Protein AF-A0A7K6CTI7-F1 (afdb_monomer_lite)

Structure (mmCIF, N/CA/C/O backbone):
data_AF-A0A7K6CTI7-F1
#
_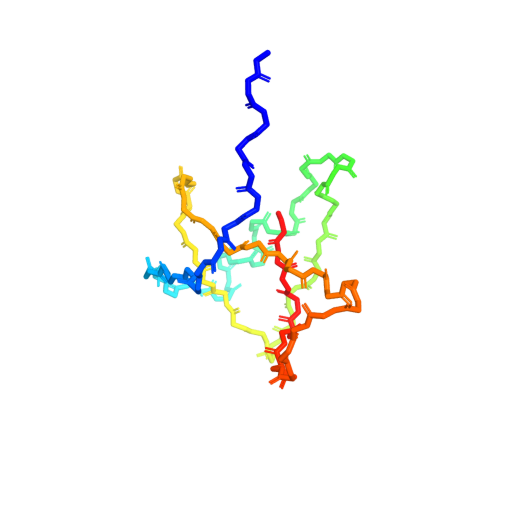entry.id   AF-A0A7K6CTI7-F1
#
loop_
_atom_site.group_PDB
_atom_site.id
_atom_site.type_symbol
_atom_site.label_atom_id
_atom_site.label_alt_id
_atom_site.label_comp_id
_atom_site.label_asym_id
_atom_site.label_entity_id
_atom_site.label_seq_id
_atom_site.pdbx_PDB_ins_code
_atom_site.Cartn_x
_atom_site.Cartn_y
_atom_site.Cartn_z
_atom_site.occupancy
_atom_site.B_iso_or_equiv
_atom_site.auth_seq_id
_atom_site.auth_comp_id
_atom_site.auth_asym_id
_atom_site.auth_atom_id
_atom_site.pdbx_PDB_model_num
ATOM 1 N N . GLY A 1 1 ? 28.587 -0.370 -13.553 1.00 39.12 1 GLY A N 1
ATOM 2 C CA . GLY A 1 1 ? 28.011 -1.066 -12.387 1.00 39.12 1 GLY A CA 1
ATOM 3 C C . GLY A 1 1 ? 26.954 -2.018 -12.890 1.00 39.12 1 GLY A C 1
ATOM 4 O O . GLY A 1 1 ? 26.176 -1.611 -13.739 1.00 39.12 1 GLY A O 1
ATOM 5 N N . LEU A 1 2 ? 27.008 -3.281 -12.469 1.00 47.94 2 LEU A N 1
ATOM 6 C CA . LEU A 1 2 ? 26.173 -4.384 -12.960 1.00 47.94 2 LEU A CA 1
ATOM 7 C C . LEU A 1 2 ? 24.676 -4.045 -12.852 1.00 47.94 2 LEU A C 1
ATOM 9 O O . LEU A 1 2 ? 24.197 -3.774 -11.756 1.00 47.94 2 LEU A O 1
ATOM 13 N N . SER A 1 3 ? 23.940 -4.086 -13.967 1.00 54.72 3 SER A N 1
ATOM 14 C CA . SER A 1 3 ? 22.478 -4.196 -13.919 1.00 54.72 3 SER A CA 1
ATOM 15 C C . SER A 1 3 ? 22.169 -5.600 -13.388 1.00 54.72 3 SER A C 1
ATOM 17 O O . SER A 1 3 ? 22.592 -6.575 -14.022 1.00 54.72 3 SER A O 1
ATOM 19 N N . PRO A 1 4 ? 21.540 -5.748 -12.208 1.00 55.34 4 PRO A N 1
ATOM 20 C CA . PRO A 1 4 ? 21.163 -7.061 -11.723 1.00 55.34 4 PRO A CA 1
ATOM 21 C C . PRO A 1 4 ? 20.118 -7.591 -12.702 1.00 55.34 4 PRO A C 1
ATOM 23 O O . PRO A 1 4 ? 19.046 -7.010 -12.858 1.00 55.34 4 PRO A O 1
ATOM 26 N N . GLY 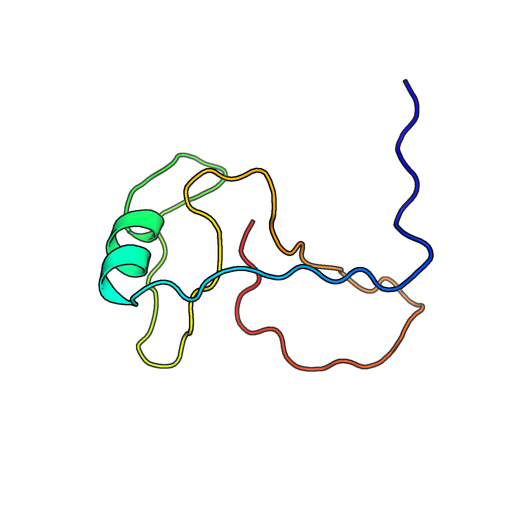A 1 5 ? 20.483 -8.643 -13.435 1.00 66.44 5 GLY A N 1
ATOM 27 C CA . GLY A 1 5 ? 19.589 -9.266 -14.399 1.00 66.44 5 GLY A CA 1
ATOM 28 C C . GLY A 1 5 ? 18.250 -9.593 -13.744 1.00 66.44 5 GLY A C 1
ATOM 29 O O . GLY A 1 5 ? 18.200 -9.970 -12.572 1.00 66.44 5 GLY A O 1
ATOM 30 N N . SER A 1 6 ? 17.174 -9.438 -14.510 1.00 69.50 6 SER A N 1
ATOM 31 C CA . SER A 1 6 ? 15.824 -9.806 -14.097 1.00 69.50 6 SER A CA 1
ATOM 32 C C . SER A 1 6 ? 15.817 -11.204 -13.459 1.00 69.50 6 SER A C 1
ATOM 34 O O . SER A 1 6 ? 16.516 -12.109 -13.941 1.00 69.50 6 SER A O 1
ATOM 36 N N . PRO A 1 7 ? 15.067 -11.398 -12.358 1.00 71.06 7 PRO A N 1
ATOM 37 C CA . PRO A 1 7 ? 15.070 -12.660 -11.636 1.00 71.06 7 PRO A CA 1
ATOM 38 C C . PRO A 1 7 ? 14.649 -13.793 -12.577 1.00 71.06 7 PRO A C 1
ATOM 40 O O . PRO A 1 7 ? 13.584 -13.758 -13.184 1.00 71.06 7 PRO A O 1
ATOM 43 N N . ARG A 1 8 ? 15.504 -14.816 -12.709 1.00 76.12 8 ARG A N 1
ATOM 44 C CA . ARG A 1 8 ? 15.251 -15.980 -13.584 1.00 76.12 8 ARG A CA 1
ATOM 45 C C . ARG A 1 8 ? 14.319 -17.021 -12.959 1.00 76.12 8 ARG A C 1
ATOM 47 O O . ARG A 1 8 ? 13.982 -18.004 -13.609 1.00 76.12 8 ARG A O 1
ATOM 54 N N . ARG A 1 9 ? 13.953 -16.847 -11.687 1.00 80.88 9 ARG A N 1
ATOM 55 C CA . ARG A 1 9 ? 13.061 -17.734 -10.928 1.00 80.88 9 ARG A CA 1
ATOM 56 C C . ARG A 1 9 ? 11.970 -16.909 -10.268 1.00 80.88 9 ARG A C 1
ATOM 58 O O . ARG A 1 9 ? 12.212 -15.747 -9.941 1.00 80.88 9 ARG A O 1
ATOM 65 N N . LEU A 1 10 ? 10.817 -17.534 -10.037 1.00 82.50 10 LEU A N 1
ATOM 66 C CA . LEU A 1 10 ? 9.728 -16.929 -9.278 1.00 82.50 10 LEU A CA 1
ATOM 67 C C . LEU A 1 10 ? 10.259 -16.444 -7.926 1.00 82.50 10 LEU A C 1
ATOM 69 O O . LEU A 1 10 ? 10.992 -17.167 -7.250 1.00 82.50 10 LEU A O 1
ATOM 73 N N . GLN A 1 11 ? 9.936 -15.199 -7.594 1.00 84.19 11 GLN A N 1
ATOM 74 C CA . GLN A 1 11 ? 10.257 -14.598 -6.309 1.00 84.19 11 GLN A CA 1
ATOM 75 C C . GLN A 1 11 ? 8.981 -14.533 -5.480 1.00 84.19 11 GLN A C 1
ATOM 77 O O . GLN A 1 11 ? 7.899 -14.301 -6.016 1.00 84.19 11 GLN A O 1
ATOM 82 N N . GLU A 1 12 ? 9.130 -14.724 -4.178 1.00 84.56 12 GLU A N 1
ATOM 83 C CA . GLU A 1 12 ? 8.055 -14.628 -3.202 1.00 84.56 12 GLU A CA 1
ATOM 84 C C . GLU A 1 12 ? 8.525 -13.748 -2.048 1.00 84.56 12 GLU A C 1
ATOM 86 O O . GLU A 1 12 ? 9.714 -13.695 -1.718 1.00 84.56 12 GLU A O 1
ATOM 91 N N . LEU A 1 13 ?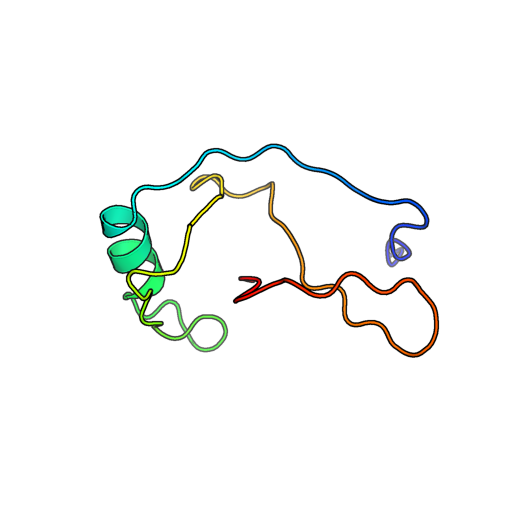 7.577 -13.052 -1.434 1.00 84.25 13 LEU A N 1
ATOM 92 C CA . LEU A 1 13 ? 7.807 -12.239 -0.261 1.00 84.25 13 LEU A CA 1
ATOM 93 C C . LEU A 1 13 ? 6.580 -12.308 0.652 1.00 84.25 13 LEU A C 1
ATOM 95 O O . LEU A 1 13 ? 5.449 -12.179 0.192 1.00 84.25 13 LEU A O 1
ATOM 99 N N . GLN A 1 14 ? 6.823 -12.430 1.957 1.00 87.69 14 GLN A N 1
ATOM 100 C CA . GLN A 1 14 ? 5.798 -12.294 2.985 1.00 87.69 14 GLN A CA 1
ATOM 101 C C . GLN A 1 14 ? 5.752 -10.852 3.502 1.00 87.69 14 GLN A C 1
ATOM 103 O O . GLN A 1 14 ? 6.769 -10.303 3.930 1.00 87.69 14 GLN A O 1
ATOM 108 N N . VAL A 1 15 ? 4.562 -10.258 3.481 1.00 88.00 15 VAL A N 1
ATOM 109 C CA . VAL A 1 15 ? 4.280 -8.902 3.970 1.00 88.00 15 VAL A CA 1
ATOM 110 C C . VAL A 1 15 ? 3.010 -8.901 4.824 1.00 88.00 15 VAL A C 1
ATOM 112 O O . VAL A 1 15 ? 2.126 -9.730 4.595 1.00 88.00 15 VAL A O 1
ATOM 115 N N . PRO A 1 16 ? 2.899 -8.004 5.819 1.00 90.25 16 PRO A N 1
ATOM 116 C CA . PRO A 1 16 ? 1.697 -7.903 6.631 1.00 90.25 16 PRO A CA 1
ATOM 117 C C . PRO A 1 16 ? 0.553 -7.256 5.847 1.00 90.25 16 PRO A C 1
ATOM 119 O O . PRO A 1 16 ? 0.774 -6.417 4.972 1.00 90.25 16 PRO A O 1
ATOM 122 N N . LEU A 1 17 ? -0.679 -7.607 6.220 1.00 92.00 17 LEU A N 1
ATOM 123 C CA . LEU A 1 17 ? -1.867 -6.881 5.783 1.00 92.00 17 LEU A CA 1
ATOM 124 C C . LEU A 1 17 ? -1.945 -5.531 6.499 1.00 92.00 17 LEU A C 1
ATOM 126 O O . LEU A 1 17 ? -1.738 -5.439 7.711 1.00 92.00 17 LEU A O 1
ATOM 130 N N . LEU A 1 18 ? -2.284 -4.493 5.744 1.00 91.31 18 LEU A N 1
ATOM 131 C CA . LEU A 1 18 ? -2.488 -3.139 6.243 1.00 91.31 18 LEU A CA 1
ATOM 132 C C . LEU A 1 18 ? -3.983 -2.841 6.319 1.00 91.31 18 LEU A C 1
ATOM 134 O O . LEU A 1 18 ? -4.750 -3.178 5.416 1.00 91.31 18 LEU A O 1
ATOM 138 N N . ALA A 1 19 ? -4.401 -2.151 7.379 1.00 94.38 19 ALA A N 1
ATOM 139 C CA . ALA A 1 19 ? -5.777 -1.688 7.489 1.00 94.38 19 ALA A CA 1
ATOM 140 C C . ALA A 1 19 ? -6.106 -0.696 6.360 1.00 94.38 19 ALA A C 1
ATOM 142 O O . ALA A 1 19 ? -5.326 0.215 6.069 1.00 94.38 19 ALA A O 1
ATOM 143 N N . LEU A 1 20 ? -7.302 -0.812 5.777 1.00 93.50 20 LEU A N 1
ATOM 144 C CA . LEU A 1 20 ? -7.747 0.046 4.672 1.00 93.50 20 LEU A CA 1
ATOM 145 C C . LEU A 1 20 ? -7.693 1.542 5.031 1.00 93.50 20 LEU A C 1
ATOM 147 O O . LEU A 1 20 ? -7.305 2.379 4.219 1.00 93.50 20 LEU A O 1
ATOM 151 N N . S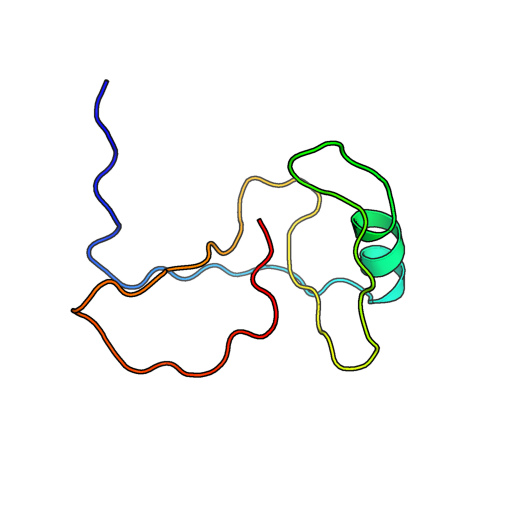ER A 1 21 ? -8.012 1.883 6.283 1.00 94.50 21 SER A N 1
ATOM 152 C CA . SER A 1 21 ? -7.944 3.252 6.807 1.00 94.50 21 SER A CA 1
ATOM 153 C C . SER A 1 21 ? -6.518 3.808 6.857 1.00 94.50 21 SER A C 1
ATOM 155 O O . SER A 1 21 ? -6.310 4.989 6.584 1.00 94.50 21 SER A O 1
ATOM 157 N N . GLN A 1 22 ? -5.528 2.973 7.176 1.00 92.88 22 GLN A N 1
ATOM 158 C CA . GLN A 1 22 ? -4.116 3.346 7.140 1.00 92.88 22 GLN A CA 1
ATOM 159 C C . GLN A 1 22 ? -3.656 3.531 5.696 1.00 92.88 22 GLN A C 1
ATOM 161 O O . GLN A 1 22 ? -3.013 4.529 5.376 1.00 92.88 22 GLN A O 1
ATOM 166 N N . CYS A 1 23 ? -4.062 2.623 4.813 1.00 91.31 23 CYS A N 1
ATOM 167 C CA . CYS A 1 23 ? -3.725 2.680 3.400 1.00 91.31 23 CYS A CA 1
ATOM 168 C C . CYS A 1 23 ? -4.244 3.958 2.725 1.00 91.31 23 CYS A C 1
ATOM 170 O O . CYS A 1 23 ? -3.493 4.668 2.061 1.00 91.31 23 CYS A O 1
ATOM 172 N N . ARG A 1 24 ? -5.502 4.327 2.991 1.00 93.69 24 ARG A N 1
ATOM 173 C CA . ARG A 1 24 ? -6.110 5.579 2.512 1.00 93.69 24 ARG A CA 1
ATOM 174 C C . ARG A 1 24 ? -5.359 6.827 2.964 1.00 93.69 24 ARG A C 1
ATOM 176 O O . ARG A 1 24 ? -5.279 7.785 2.207 1.00 93.69 24 ARG A O 1
ATOM 183 N N . LYS A 1 25 ? -4.799 6.825 4.177 1.00 91.94 25 LYS A N 1
ATOM 184 C CA . LYS A 1 25 ? -3.975 7.943 4.664 1.00 91.94 25 LYS A CA 1
ATOM 185 C C . LYS A 1 25 ? -2.639 8.017 3.926 1.00 91.94 25 LYS A C 1
ATOM 187 O O . LYS A 1 25 ? -2.248 9.099 3.502 1.00 91.94 25 LYS A O 1
ATOM 192 N N . LEU A 1 26 ? -1.967 6.876 3.757 1.00 88.50 26 LEU A N 1
ATOM 193 C CA . LEU A 1 26 ? -0.659 6.809 3.099 1.00 88.50 26 LEU A CA 1
ATOM 194 C C . LEU A 1 26 ? -0.748 7.215 1.623 1.00 88.50 26 LEU A C 1
ATOM 196 O O . LEU A 1 26 ? -0.017 8.099 1.191 1.00 88.50 26 LEU A O 1
ATOM 200 N N . TYR A 1 27 ? -1.691 6.636 0.879 1.00 87.50 27 TYR A N 1
ATOM 201 C CA . TYR A 1 27 ? -1.845 6.881 -0.559 1.00 87.50 27 TYR A CA 1
ATOM 202 C C . TYR A 1 27 ? -2.716 8.094 -0.896 1.00 87.50 27 TYR A C 1
ATOM 204 O O . TYR A 1 27 ? -2.712 8.538 -2.037 1.00 87.50 27 TYR A O 1
ATOM 212 N N . GLY A 1 28 ? -3.456 8.654 0.063 1.00 90.50 28 GLY A N 1
ATOM 213 C CA . GLY A 1 28 ? -4.220 9.891 -0.128 1.00 90.50 28 GLY A CA 1
ATOM 214 C C . GLY A 1 28 ? -3.378 11.166 -0.021 1.00 90.50 28 GLY A C 1
ATOM 215 O O . GLY A 1 28 ? -3.887 12.251 -0.293 1.00 90.50 28 GLY A O 1
ATOM 216 N N . THR A 1 29 ? -2.113 11.044 0.385 1.00 86.50 29 THR A N 1
ATOM 217 C CA . THR A 1 29 ? -1.170 12.163 0.490 1.00 86.50 29 THR A CA 1
ATOM 218 C C . THR A 1 29 ? -0.451 12.361 -0.844 1.00 86.50 29 THR A C 1
ATOM 220 O O . THR A 1 29 ? -0.143 11.391 -1.530 1.00 86.50 29 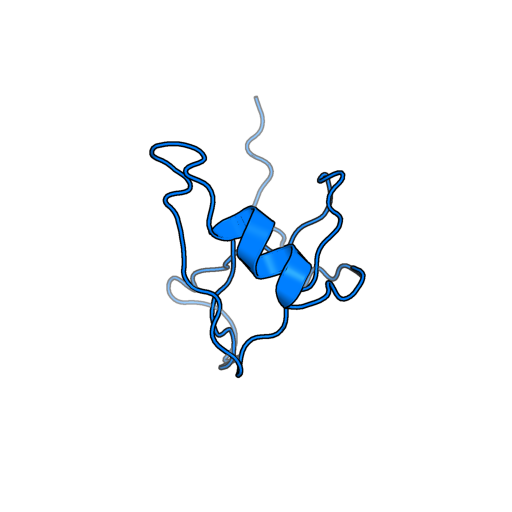THR A O 1
ATOM 223 N N . ASP A 1 30 ? -0.175 13.611 -1.219 1.00 83.44 30 ASP A N 1
ATOM 224 C CA . ASP A 1 30 ? 0.676 13.903 -2.375 1.00 83.44 30 ASP A CA 1
ATOM 225 C C . ASP A 1 30 ? 2.143 13.674 -1.995 1.00 83.44 30 ASP A C 1
ATOM 227 O O . ASP A 1 30 ? 2.706 14.413 -1.185 1.00 83.44 30 ASP A O 1
ATOM 231 N N . LEU A 1 31 ? 2.738 12.616 -2.549 1.00 82.00 31 LEU A N 1
ATOM 232 C CA . LEU A 1 31 ? 4.134 12.236 -2.322 1.00 82.00 31 LEU A CA 1
ATOM 233 C C . LEU A 1 31 ? 5.037 12.653 -3.495 1.00 82.00 31 LEU A C 1
ATOM 235 O O . LEU A 1 31 ? 6.192 12.235 -3.574 1.00 82.00 31 LEU A O 1
ATOM 239 N N . GLY A 1 32 ? 4.534 13.506 -4.394 1.00 84.19 32 GLY A N 1
ATOM 240 C CA . GLY A 1 32 ? 5.269 14.036 -5.533 1.00 84.19 32 GLY A CA 1
ATOM 241 C C . GLY A 1 32 ? 4.915 13.360 -6.857 1.00 84.19 32 GLY A C 1
ATOM 242 O O . GLY A 1 32 ? 3.991 12.559 -6.973 1.00 84.19 32 GLY A O 1
ATOM 243 N N . ARG A 1 33 ? 5.670 13.707 -7.907 1.00 78.50 33 ARG A N 1
ATOM 244 C CA . ARG A 1 33 ? 5.310 13.370 -9.298 1.00 78.50 33 ARG A CA 1
ATOM 245 C C . ARG A 1 33 ? 5.258 11.869 -9.589 1.00 78.50 33 ARG A C 1
ATOM 247 O O . ARG A 1 33 ? 4.532 11.469 -10.492 1.00 78.50 33 ARG A O 1
ATOM 254 N N . GLU A 1 34 ? 6.034 11.066 -8.867 1.00 77.88 34 GLU A N 1
ATOM 255 C CA . GLU A 1 34 ? 6.092 9.612 -9.060 1.00 77.88 34 GLU A CA 1
ATOM 256 C C . GLU A 1 34 ? 4.948 8.882 -8.340 1.00 77.88 34 GLU A C 1
ATOM 258 O O . GLU A 1 34 ? 4.498 7.831 -8.795 1.00 77.88 34 GLU A O 1
ATOM 263 N N . LEU A 1 35 ? 4.425 9.479 -7.265 1.00 78.31 35 LEU A N 1
ATOM 264 C CA . LEU A 1 35 ? 3.399 8.912 -6.394 1.00 78.31 35 LEU A CA 1
ATOM 265 C C . LEU A 1 35 ? 2.300 9.950 -6.114 1.00 78.31 35 LEU A C 1
ATOM 267 O O . LEU A 1 35 ? 2.183 10.456 -4.994 1.00 78.31 35 LEU A O 1
ATOM 271 N N . PRO A 1 36 ? 1.481 10.285 -7.131 1.00 85.88 36 PRO A N 1
ATOM 272 C CA . PRO A 1 36 ? 0.339 11.159 -6.930 1.00 85.88 36 PRO A CA 1
ATOM 273 C C . PRO A 1 36 ? -0.708 10.480 -6.033 1.00 85.88 36 PRO A C 1
ATOM 275 O O . PRO A 1 36 ? -0.795 9.243 -6.021 1.00 85.88 36 PRO A O 1
ATOM 278 N N . PRO A 1 37 ? -1.559 11.266 -5.348 1.00 89.50 37 PRO A N 1
ATOM 279 C CA . PRO A 1 37 ? -2.609 10.730 -4.496 1.00 89.50 37 PRO A CA 1
ATOM 280 C C . PRO A 1 37 ? -3.495 9.729 -5.238 1.00 89.50 37 PRO A C 1
ATOM 282 O O . PRO A 1 37 ? -3.935 9.979 -6.365 1.00 89.50 37 PRO A O 1
ATOM 285 N N . ARG A 1 38 ? -3.814 8.611 -4.587 1.00 88.69 38 ARG A N 1
ATOM 286 C CA . ARG A 1 38 ? -4.726 7.589 -5.105 1.00 88.69 38 ARG A CA 1
ATOM 287 C C . ARG A 1 38 ? -5.852 7.293 -4.131 1.00 88.69 38 ARG A C 1
ATOM 289 O O . ARG A 1 38 ? -5.657 7.205 -2.920 1.00 88.69 38 ARG A O 1
ATOM 296 N N . ARG A 1 39 ? -7.046 7.081 -4.688 1.00 91.31 39 ARG A N 1
ATOM 297 C CA . ARG A 1 39 ? -8.165 6.502 -3.944 1.00 91.31 39 ARG A CA 1
ATOM 298 C C . ARG A 1 39 ? -7.972 4.995 -3.833 1.00 91.31 39 ARG A C 1
ATOM 300 O O . ARG A 1 39 ? -7.703 4.329 -4.826 1.00 91.31 39 ARG A O 1
ATOM 307 N N . ILE A 1 40 ? -8.101 4.497 -2.607 1.00 92.12 40 ILE A N 1
ATOM 308 C CA . ILE A 1 40 ? -8.158 3.070 -2.302 1.00 92.12 40 ILE A CA 1
ATOM 309 C C . ILE A 1 40 ? -9.630 2.719 -2.080 1.00 92.12 40 ILE A C 1
ATOM 311 O O . ILE A 1 40 ? -10.245 3.207 -1.119 1.00 92.12 40 ILE A O 1
ATOM 315 N N . GLU A 1 41 ? -10.182 1.920 -2.987 1.00 93.19 41 GLU A N 1
ATOM 316 C CA . GLU A 1 41 ? -11.586 1.500 -2.982 1.00 93.19 41 GLU A CA 1
ATOM 317 C C . GLU A 1 41 ? -11.845 0.409 -1.929 1.00 93.19 41 GLU A C 1
ATOM 319 O O . GLU A 1 41 ? -10.911 -0.179 -1.382 1.00 93.19 41 GLU A O 1
ATOM 324 N N . ASP A 1 42 ? -13.114 0.181 -1.582 1.00 92.69 42 ASP A N 1
ATOM 325 C CA . ASP A 1 42 ? -13.493 -0.782 -0.532 1.00 92.69 42 ASP A CA 1
ATOM 326 C C . AS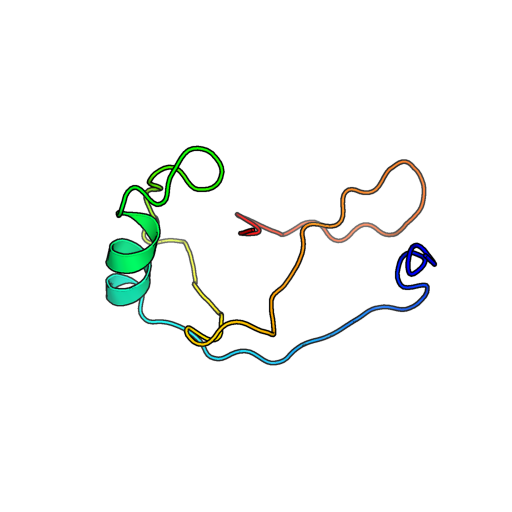P A 1 42 ? -13.260 -2.252 -0.932 1.00 92.69 42 ASP A C 1
ATOM 328 O O . ASP A 1 42 ? -13.198 -3.121 -0.064 1.00 92.69 42 ASP A O 1
ATOM 332 N N . ASP A 1 43 ? -13.097 -2.536 -2.225 1.00 91.81 43 ASP A N 1
ATOM 333 C CA . ASP A 1 43 ? -12.801 -3.861 -2.781 1.00 91.81 43 ASP A CA 1
ATOM 334 C C . ASP A 1 43 ? -11.293 -4.134 -2.943 1.00 91.81 43 ASP A C 1
ATOM 336 O O . ASP A 1 43 ? -10.892 -5.158 -3.500 1.00 91.81 43 ASP A O 1
ATOM 340 N N . MET A 1 44 ? -10.442 -3.239 -2.431 1.00 91.81 44 MET A N 1
ATOM 341 C CA . MET A 1 44 ? -8.987 -3.381 -2.451 1.00 91.81 44 MET A CA 1
ATOM 342 C C . MET A 1 44 ? -8.441 -3.881 -1.109 1.00 91.81 44 MET A C 1
ATOM 344 O O . MET A 1 44 ? -8.932 -3.534 -0.035 1.00 91.81 44 MET A O 1
ATOM 348 N N . ILE A 1 45 ? -7.353 -4.652 -1.169 1.00 92.12 45 ILE A N 1
ATOM 349 C CA . ILE A 1 45 ? -6.583 -5.083 0.004 1.00 92.12 45 ILE A CA 1
ATOM 350 C C . ILE A 1 45 ? -5.175 -4.507 -0.101 1.00 92.12 45 ILE A C 1
ATOM 352 O O . ILE A 1 45 ? -4.567 -4.527 -1.168 1.00 92.12 45 ILE A O 1
ATOM 356 N N . CYS A 1 46 ? -4.651 -4.023 1.022 1.00 90.44 46 CYS A N 1
ATOM 357 C CA . CYS A 1 46 ? -3.291 -3.514 1.114 1.00 90.44 46 CYS A CA 1
ATOM 358 C C . CYS A 1 46 ? -2.382 -4.480 1.867 1.00 90.44 46 CYS A C 1
ATOM 360 O O . CYS A 1 46 ? -2.740 -4.965 2.943 1.00 90.44 46 CYS A O 1
ATOM 362 N N . ALA A 1 47 ? -1.178 -4.691 1.344 1.00 90.75 47 ALA A N 1
ATOM 363 C CA . ALA A 1 47 ? -0.140 -5.466 2.002 1.00 90.75 47 ALA A CA 1
ATOM 364 C C . ALA A 1 47 ? 1.223 -4.809 1.769 1.00 90.75 47 ALA A C 1
ATOM 366 O O . ALA A 1 47 ? 1.513 -4.379 0.657 1.00 90.75 47 ALA A O 1
ATOM 367 N N . GLY A 1 48 ? 2.042 -4.704 2.813 1.00 86.50 48 GLY A N 1
ATOM 368 C CA . GLY A 1 48 ? 3.346 -4.046 2.721 1.00 86.50 48 GLY A CA 1
ATOM 369 C C . GLY A 1 48 ? 3.926 -3.680 4.084 1.00 86.50 48 GLY A C 1
ATOM 370 O O . GLY A 1 48 ? 3.198 -3.528 5.064 1.00 86.50 48 GLY A O 1
ATOM 371 N N . ASP A 1 49 ? 5.250 -3.540 4.159 1.00 82.75 49 ASP A N 1
ATOM 372 C CA . ASP A 1 49 ? 5.928 -3.028 5.354 1.00 82.75 49 ASP A CA 1
ATOM 373 C C . ASP A 1 49 ? 6.100 -1.509 5.227 1.00 82.75 49 ASP A C 1
ATOM 375 O O . ASP A 1 49 ? 6.772 -1.028 4.316 1.00 82.75 49 ASP A O 1
ATOM 379 N N . THR A 1 50 ? 5.536 -0.734 6.157 1.00 80.62 50 THR A N 1
ATOM 380 C CA . THR A 1 50 ? 5.653 0.737 6.145 1.00 80.62 50 THR A CA 1
ATOM 381 C C . THR A 1 50 ? 7.081 1.237 6.363 1.00 80.62 50 THR A C 1
ATOM 383 O O . THR A 1 50 ? 7.345 2.421 6.177 1.00 80.62 50 THR A O 1
ATOM 386 N N . ARG A 1 51 ? 8.008 0.362 6.772 1.00 81.81 51 ARG A N 1
ATOM 387 C CA . ARG A 1 51 ? 9.446 0.659 6.860 1.00 81.81 51 ARG A CA 1
ATOM 388 C C . ARG A 1 51 ? 10.161 0.510 5.511 1.00 81.81 51 ARG A C 1
ATOM 390 O O . ARG A 1 51 ? 11.335 0.856 5.417 1.00 81.81 51 ARG A O 1
ATOM 397 N N . GLY A 1 52 ? 9.473 0.003 4.486 1.00 75.12 52 GLY A N 1
ATOM 398 C CA . GLY A 1 52 ? 10.030 -0.263 3.164 1.00 75.12 52 GLY A CA 1
ATOM 399 C C . GLY A 1 52 ? 10.974 -1.470 3.133 1.00 75.12 52 GLY A C 1
ATOM 400 O O . GLY A 1 52 ? 10.975 -2.327 4.016 1.00 75.12 52 GLY A O 1
ATOM 401 N N . GLY A 1 53 ? 11.781 -1.559 2.073 1.00 70.56 53 GLY A N 1
ATOM 402 C CA . GLY A 1 53 ? 12.823 -2.584 1.907 1.00 70.56 53 GLY A CA 1
ATOM 403 C C . GLY A 1 53 ? 12.336 -3.954 1.421 1.00 70.56 53 GLY A C 1
ATOM 404 O O . GLY A 1 53 ? 13.163 -4.797 1.070 1.00 70.56 53 GLY A O 1
ATOM 405 N N . ARG A 1 54 ? 11.021 -4.186 1.370 1.00 72.00 54 ARG A N 1
ATOM 406 C CA . ARG A 1 54 ? 10.402 -5.390 0.806 1.00 72.00 54 ARG A CA 1
ATOM 407 C C . ARG A 1 54 ? 9.060 -5.019 0.177 1.00 72.00 54 ARG A C 1
ATOM 409 O O . ARG A 1 54 ? 8.146 -4.641 0.900 1.00 72.00 54 ARG A O 1
ATOM 416 N N . ASP A 1 55 ? 8.955 -5.137 -1.141 1.00 75.00 55 ASP A N 1
ATOM 417 C CA . ASP A 1 55 ? 7.729 -4.834 -1.880 1.00 75.00 55 ASP A CA 1
ATOM 418 C C . ASP A 1 55 ? 7.579 -5.753 -3.099 1.00 75.00 55 ASP A C 1
ATOM 420 O O . ASP A 1 55 ? 8.548 -6.353 -3.581 1.00 75.00 55 ASP A O 1
ATOM 424 N N . SER A 1 56 ? 6.349 -5.875 -3.580 1.00 78.56 56 SER A N 1
ATOM 425 C CA . SER A 1 56 ? 6.036 -6.471 -4.870 1.00 78.56 56 SER A CA 1
ATOM 426 C C . SER A 1 56 ? 6.321 -5.474 -5.993 1.00 78.56 56 SER A C 1
ATOM 428 O O . SER A 1 56 ? 6.123 -4.276 -5.843 1.00 78.56 56 SER A O 1
ATOM 430 N N . CYS A 1 57 ? 6.778 -5.958 -7.146 1.00 75.44 57 CYS A N 1
ATOM 431 C CA . CYS A 1 57 ? 6.954 -5.116 -8.325 1.00 75.44 57 CYS A CA 1
ATOM 432 C C . CYS A 1 57 ? 6.096 -5.644 -9.470 1.00 75.44 57 CYS A C 1
ATOM 434 O O . CYS A 1 57 ? 5.971 -6.856 -9.673 1.00 75.44 57 CYS A O 1
ATOM 436 N N . LYS A 1 58 ? 5.514 -4.723 -10.243 1.00 67.19 58 LYS A N 1
ATOM 437 C CA . LYS A 1 58 ? 4.731 -5.065 -11.426 1.00 67.19 58 LYS A CA 1
ATOM 438 C C . LYS A 1 58 ? 5.646 -5.656 -12.499 1.00 67.19 58 LYS A C 1
ATOM 440 O O . LYS A 1 58 ? 6.413 -4.946 -13.145 1.00 67.19 58 LYS A O 1
ATOM 445 N N . VAL A 1 59 ? 5.507 -6.951 -12.755 1.00 57.94 59 VAL A N 1
ATOM 446 C CA . VAL A 1 59 ? 6.153 -7.600 -13.899 1.00 57.94 59 VAL A CA 1
ATOM 447 C C . VAL A 1 59 ? 5.283 -7.373 -15.135 1.00 57.94 59 VAL A C 1
ATOM 449 O O . VAL A 1 59 ? 4.142 -7.823 -15.190 1.00 57.94 59 VAL A O 1
ATOM 452 N N . THR A 1 60 ? 5.800 -6.656 -16.134 1.00 55.41 60 THR A N 1
ATOM 453 C CA . THR A 1 60 ? 5.135 -6.536 -17.442 1.00 55.41 60 THR A CA 1
ATOM 454 C C . THR A 1 60 ? 5.703 -7.604 -18.370 1.00 55.41 60 THR A C 1
ATOM 456 O O . THR A 1 60 ? 6.893 -7.600 -18.675 1.00 55.41 60 THR A O 1
ATOM 459 N N . LEU A 1 61 ? 4.859 -8.541 -18.798 1.00 53.22 61 LEU A N 1
ATOM 460 C CA . LEU A 1 61 ? 5.248 -9.646 -19.670 1.00 53.22 61 LEU A CA 1
ATOM 461 C C . LEU A 1 61 ? 5.378 -9.162 -21.124 1.00 53.22 61 LEU A C 1
ATOM 463 O O . LEU A 1 61 ? 4.415 -9.186 -21.886 1.00 53.22 61 LEU A O 1
ATOM 467 N N . GLY A 1 62 ? 6.570 -8.725 -21.527 1.00 53.78 62 GLY A N 1
ATOM 468 C CA . GLY A 1 62 ? 6.922 -8.598 -22.943 1.00 53.78 62 GLY A CA 1
ATOM 469 C C . GLY A 1 62 ? 7.184 -9.989 -23.517 1.00 53.78 62 GLY A C 1
ATOM 470 O O . GLY A 1 62 ? 8.239 -10.548 -23.258 1.00 53.78 62 GLY A O 1
ATOM 471 N N . THR A 1 63 ? 6.193 -10.577 -24.196 1.00 44.88 63 THR A N 1
ATOM 472 C CA . THR A 1 63 ? 6.274 -11.832 -24.982 1.00 44.88 63 THR A CA 1
ATOM 473 C C . THR A 1 63 ? 7.305 -12.874 -24.510 1.00 44.88 63 THR A C 1
ATOM 475 O O . THR A 1 63 ? 8.205 -13.226 -25.259 1.00 44.88 63 THR A O 1
ATOM 478 N N . SER A 1 64 ? 7.160 -13.377 -23.282 1.00 48.12 64 SER A N 1
ATOM 479 C CA . SER A 1 64 ? 7.453 -14.766 -22.878 1.00 48.12 64 SER A CA 1
ATOM 480 C C . SER A 1 64 ? 7.364 -14.876 -21.353 1.00 48.12 64 SER A C 1
ATOM 482 O O . SER A 1 64 ? 8.339 -14.582 -20.669 1.00 48.12 64 SER A O 1
ATOM 484 N N . ALA A 1 65 ? 6.200 -15.264 -20.823 1.00 44.84 65 ALA A N 1
ATOM 485 C CA . ALA A 1 65 ? 6.037 -16.119 -19.635 1.00 44.84 65 ALA A CA 1
ATOM 486 C C . ALA A 1 65 ? 4.596 -16.040 -19.107 1.00 44.84 65 ALA A C 1
ATOM 488 O O . ALA A 1 65 ? 4.127 -14.969 -18.771 1.00 44.84 65 ALA A O 1
ATOM 489 N N . GLY A 1 66 ? 3.933 -17.195 -19.018 1.00 42.72 66 GLY A N 1
ATOM 490 C CA . GLY A 1 66 ? 2.953 -17.548 -17.982 1.00 42.72 66 GLY A CA 1
ATOM 491 C C . GLY A 1 66 ? 1.760 -16.623 -17.738 1.00 42.72 66 GLY A C 1
ATOM 492 O O . GLY A 1 66 ? 1.871 -15.597 -17.076 1.00 42.72 66 GLY A O 1
ATOM 493 N N . LEU A 1 67 ? 0.575 -17.075 -18.156 1.00 51.22 67 LEU A N 1
ATOM 494 C CA . LEU A 1 67 ? -0.699 -16.546 -17.680 1.00 51.22 67 LEU A CA 1
ATOM 495 C C . LEU A 1 67 ? -0.778 -16.631 -16.146 1.00 51.22 67 LEU A C 1
ATOM 497 O O . LEU A 1 67 ? -0.783 -17.716 -15.572 1.00 51.22 67 LEU A O 1
ATOM 501 N N . GLY A 1 68 ? -0.901 -15.463 -15.522 1.00 39.28 68 GLY A N 1
ATOM 502 C CA . GLY A 1 68 ? -1.324 -15.259 -14.141 1.00 39.28 68 GLY A CA 1
ATOM 503 C C . GLY A 1 68 ? -2.173 -13.994 -14.091 1.00 39.28 68 GLY A C 1
ATOM 504 O O . GLY A 1 68 ? -1.712 -12.930 -13.689 1.00 39.28 68 GLY A O 1
ATOM 505 N N . THR A 1 69 ? -3.399 -14.076 -14.602 1.00 46.59 69 THR A N 1
ATOM 506 C CA . THR A 1 69 ? -4.393 -13.005 -14.504 1.00 46.59 69 THR A CA 1
ATOM 507 C C . THR A 1 69 ? -4.908 -12.912 -13.072 1.00 46.59 69 THR A C 1
ATOM 509 O O . THR A 1 69 ? -5.819 -13.646 -12.714 1.00 46.59 69 THR A O 1
ATOM 512 N N . SER A 1 70 ? -4.328 -12.011 -12.279 1.00 45.97 70 SER A N 1
ATOM 513 C CA . SER A 1 70 ? -5.032 -11.125 -11.336 1.00 45.97 70 SER A CA 1
ATOM 514 C C . SER A 1 70 ? -4.003 -10.329 -10.529 1.00 45.97 70 SER A C 1
ATOM 516 O O . SER A 1 70 ? -3.466 -10.811 -9.537 1.00 45.97 70 SER A O 1
ATOM 518 N N . ALA A 1 71 ? -3.737 -9.095 -10.943 1.00 44.59 71 ALA A N 1
ATOM 519 C CA . ALA A 1 71 ? -3.153 -8.085 -10.069 1.00 44.59 71 ALA A CA 1
ATOM 520 C C . ALA A 1 71 ? -3.918 -6.784 -10.315 1.00 44.59 71 ALA A C 1
ATOM 522 O O . ALA A 1 71 ? -3.534 -5.951 -11.138 1.00 44.59 71 ALA A O 1
ATOM 523 N N . GLY A 1 72 ? -5.062 -6.658 -9.640 1.00 41.38 72 GLY A N 1
ATOM 524 C CA . GLY A 1 72 ? -5.606 -5.342 -9.337 1.00 41.38 72 GLY A CA 1
ATOM 525 C C . GLY A 1 72 ? -4.537 -4.574 -8.562 1.00 41.38 72 GLY A C 1
ATOM 526 O O . GLY A 1 72 ? -3.998 -5.091 -7.593 1.00 41.38 72 GLY A O 1
ATOM 527 N N . LEU A 1 73 ? -4.177 -3.405 -9.093 1.00 43.75 73 LEU A N 1
ATOM 528 C CA . LEU A 1 73 ? -3.239 -2.412 -8.562 1.00 43.75 73 LEU A CA 1
ATOM 529 C C . LEU A 1 73 ? -1.983 -2.972 -7.867 1.00 43.75 73 LEU A C 1
ATOM 531 O O . LEU A 1 73 ? -1.872 -2.979 -6.648 1.00 43.75 73 LEU A O 1
ATOM 535 N N . GLY A 1 74 ? -0.971 -3.312 -8.668 1.00 40.50 74 GLY A N 1
ATOM 536 C CA . GLY A 1 74 ? 0.414 -3.292 -8.194 1.00 40.50 74 GLY A CA 1
ATOM 537 C C . GLY A 1 74 ? 0.847 -1.850 -7.913 1.00 40.50 74 GLY A C 1
ATOM 538 O O . GLY A 1 74 ? 0.814 -1.005 -8.816 1.00 40.50 74 GLY A O 1
ATOM 539 N N . THR A 1 75 ? 1.200 -1.564 -6.665 1.00 39.31 75 THR A N 1
ATOM 540 C CA . THR A 1 75 ? 1.826 -0.315 -6.221 1.00 39.31 75 THR A CA 1
ATOM 541 C C . THR A 1 75 ? 3.330 -0.375 -6.506 1.00 39.31 75 THR A C 1
ATOM 543 O O . THR A 1 75 ? 3.952 -1.414 -6.321 1.00 39.31 75 THR A O 1
ATOM 546 N N . SER A 1 76 ? 3.884 0.716 -7.037 1.00 41.56 76 SER A N 1
ATOM 547 C CA . SER A 1 76 ? 5.286 1.110 -6.826 1.00 41.56 76 SER A CA 1
ATOM 548 C C . SER A 1 76 ? 5.310 2.176 -5.741 1.00 41.56 76 SER A C 1
ATOM 550 O O . SER A 1 76 ? 4.199 2.678 -5.441 1.00 41.56 76 SER A O 1
#

Radius of gyration: 14.7 Å; chains: 1; bounding box: 42×32×32 Å

Organism: NCBI:txid720586

Foldseek 3Di:
DDDPPDDPDDDDDDWDWDDLVVVQVVQQDQPDDVRGRDDDDPPDTDTHDPVDPDADDDDDDPPDDDDDPDDDDDDD

InterPro domains:
  IPR001254 Serine proteases, trypsin domain [PF00089] (5-58)
  IPR009003 Peptidase S1, PA clan [SSF50494] (5-62)

Secondary structure (DSSP, 8-state):
----PPPSS------PEEPHHHHHHHHTS---TTS------TT--EE--TT-S---------SSS------S----

pLDDT: mean 73.77, std 18.6, range [39.12, 94.5]

Sequence (76 aa):
GLSPGSPRRLQELQVPLLALSQCRKLYGTDLGRELPPRRIEDDMICAGDTRGGRDSCKVTLGTSAGLGTSAGLGTS